Protein AF-A0A3M7P2F8-F1 (afdb_monomer)

pLDDT: mean 75.36, std 22.17, range [33.53, 98.06]

Radius of gyration: 19.8 Å; Cα contacts (8 Å, |Δi|>4): 236; chains: 1; bounding box: 56×33×46 Å

Organism: Brachionus plicatilis (NCBI:txid10195)

Foldseek 3Di:
DVVVVVVVVVDVVDDDDDPPDQDWDQDPPPRWTFGFDFQWQADDPVQLVVVLVVQVVVQDWDDDDQQWDTFDDPSQHTDHIGGAQDKDWDFHDSSHGGFRRVGTKIKHWHQDPVVSGIDIDDIGSPNRNDRPDRDGDTPVPPVPPPD

Mean predicted aligned error: 12.76 Å

InterPro domains:
  IPR001879 GPCR, family 2, extracellular hormone receptor domain [PF02793] (67-129)
  IPR001879 GPCR, family 2, extracellular hormone receptor domain [PS50227] (46-132)
  IPR001879 GPCR, family 2, extracellular hormone receptor domain [SM00008] (65-135)
  IPR036445 GPCR family 2, extracellular hormone receptor domain superfamily [G3DSA:4.10.1240.10] (41-132)
  IPR036445 GPCR family 2, extracellular hormone receptor domain superfamily [SSF111418] (51-135)
  IPR050332 G-protein coupled receptor 2 [PTHR45620] (47-135)

Sequence (147 aa):
MKYELIYFLLLIIFPSNSLNETYHYHSRVDNMTLCIKPHLVKIGPEEQNLLIKNELKKCISTMNDPEKCPIKWDTVMCWPETNVNETVGLPCANYVNKFNKKHKAYIHCRYNSTLNRAEWTKTNYSKCLTYEETDFCNTTTCSLELN

Structure (mmCIF, N/CA/C/O backbone):
data_AF-A0A3M7P2F8-F1
#
_entry.id   AF-A0A3M7P2F8-F1
#
loop_
_atom_site.group_PDB
_atom_site.id
_atom_site.type_symbol
_atom_site.label_atom_id
_atom_site.label_alt_id
_atom_site.label_comp_id
_atom_site.label_asym_id
_atom_site.label_entity_id
_atom_site.label_seq_id
_atom_site.pdbx_PDB_ins_code
_atom_site.Cartn_x
_atom_site.Cartn_y
_atom_site.Cartn_z
_atom_site.occupancy
_atom_site.B_iso_or_equiv
_atom_site.auth_seq_id
_atom_site.auth_comp_id
_atom_site.auth_asym_id
_atom_site.auth_atom_id
_atom_site.pdbx_PDB_model_num
ATOM 1 N N . MET A 1 1 ? 14.081 12.851 9.075 1.00 41.06 1 MET A N 1
ATOM 2 C CA . MET A 1 1 ? 13.655 14.133 8.465 1.00 41.06 1 MET A CA 1
ATOM 3 C C . MET A 1 1 ? 12.639 14.011 7.316 1.00 41.06 1 MET A C 1
ATOM 5 O O . MET A 1 1 ? 12.023 15.016 7.012 1.00 41.06 1 MET A O 1
ATOM 9 N N . LYS A 1 2 ? 12.393 12.840 6.690 1.00 45.50 2 LYS A N 1
ATOM 10 C CA . LYS A 1 2 ? 11.358 12.702 5.630 1.00 45.50 2 LYS A CA 1
ATOM 11 C C . LYS A 1 2 ? 9.939 12.352 6.127 1.00 45.50 2 LYS A C 1
ATOM 13 O O . LYS A 1 2 ? 8.989 12.555 5.385 1.00 45.50 2 LYS A O 1
ATOM 18 N N . TYR A 1 3 ? 9.792 11.864 7.362 1.00 40.31 3 TYR A N 1
ATOM 19 C CA . TYR A 1 3 ? 8.501 11.445 7.939 1.00 40.31 3 TYR A CA 1
ATOM 20 C C . TYR A 1 3 ? 7.626 12.615 8.429 1.00 40.31 3 TYR A C 1
ATOM 22 O O . TYR A 1 3 ? 6.406 12.520 8.382 1.00 40.31 3 TYR A O 1
ATOM 30 N N . GLU A 1 4 ? 8.237 13.743 8.803 1.00 39.28 4 GLU A N 1
ATOM 31 C CA . GLU A 1 4 ? 7.527 14.950 9.266 1.00 39.28 4 GLU A CA 1
ATOM 32 C C . GLU A 1 4 ? 6.662 15.587 8.166 1.00 39.28 4 GLU A C 1
ATOM 34 O O . GLU A 1 4 ? 5.571 16.088 8.421 1.00 39.28 4 GLU A O 1
ATOM 39 N N . LEU A 1 5 ? 7.103 15.518 6.906 1.00 44.50 5 LEU A N 1
ATOM 40 C CA . LEU A 1 5 ? 6.394 16.141 5.783 1.00 44.50 5 LEU A CA 1
ATOM 41 C C . LEU A 1 5 ? 5.073 15.433 5.445 1.00 44.50 5 LEU A C 1
ATOM 43 O O . LEU A 1 5 ? 4.133 16.075 4.983 1.00 44.50 5 LEU A O 1
ATOM 47 N N . ILE A 1 6 ? 4.976 14.125 5.703 1.00 54.25 6 ILE A N 1
ATOM 48 C CA . ILE A 1 6 ? 3.740 13.355 5.497 1.00 54.25 6 ILE A CA 1
ATOM 49 C C . ILE A 1 6 ? 2.713 13.720 6.575 1.00 54.25 6 ILE A C 1
ATOM 51 O O . ILE A 1 6 ? 1.535 13.888 6.269 1.00 54.25 6 ILE A O 1
ATOM 55 N N . TYR A 1 7 ? 3.168 13.912 7.815 1.00 47.22 7 TYR A N 1
ATOM 56 C CA . TYR A 1 7 ? 2.320 14.331 8.930 1.00 47.22 7 TYR A CA 1
ATOM 57 C C . TYR A 1 7 ? 1.710 15.720 8.680 1.00 47.22 7 TYR A C 1
ATOM 59 O O . TYR A 1 7 ? 0.501 15.895 8.809 1.00 47.22 7 TYR A O 1
ATOM 67 N N . PHE A 1 8 ? 2.511 16.678 8.198 1.00 47.59 8 PHE A N 1
ATOM 68 C CA . PHE A 1 8 ? 2.017 18.010 7.834 1.00 47.59 8 PHE A CA 1
ATOM 69 C C . PHE A 1 8 ? 1.031 17.995 6.655 1.00 47.59 8 PHE A C 1
ATOM 71 O O . PHE A 1 8 ? 0.018 18.688 6.707 1.00 47.59 8 PHE A O 1
ATOM 78 N N . LEU A 1 9 ? 1.258 17.174 5.622 1.00 51.62 9 LEU A N 1
ATOM 79 C CA . LEU A 1 9 ? 0.319 17.054 4.495 1.00 51.62 9 LEU A CA 1
ATOM 80 C C . LEU A 1 9 ? -1.030 16.437 4.903 1.00 51.62 9 LEU A C 1
ATOM 82 O O . LEU A 1 9 ? -2.063 16.811 4.351 1.00 51.62 9 LEU A O 1
ATOM 86 N N . LEU A 1 10 ? -1.043 15.535 5.888 1.00 48.88 10 LEU A N 1
ATOM 87 C CA . LEU A 1 10 ? -2.274 14.933 6.414 1.00 48.88 10 LEU A CA 1
ATOM 88 C C . LEU A 1 10 ? -3.044 15.867 7.363 1.00 48.88 10 LEU A C 1
ATOM 90 O O . LEU A 1 10 ? -4.257 15.718 7.497 1.00 48.88 10 LEU A O 1
ATOM 94 N N . LEU A 1 11 ? -2.376 16.845 7.982 1.00 46.06 11 LEU A N 1
ATOM 95 C CA . LEU A 1 11 ? -3.012 17.838 8.857 1.00 46.06 11 LEU A CA 1
ATOM 96 C C . LEU A 1 11 ? -3.641 19.016 8.092 1.00 46.06 11 LEU A C 1
ATOM 98 O O . LEU A 1 11 ? -4.645 19.556 8.546 1.00 46.06 11 LEU A O 1
ATOM 102 N N . ILE A 1 12 ? -3.111 19.395 6.922 1.00 48.69 12 ILE A N 1
ATOM 103 C CA . ILE A 1 12 ? -3.626 20.538 6.134 1.00 48.69 12 ILE A CA 1
ATOM 104 C C . IL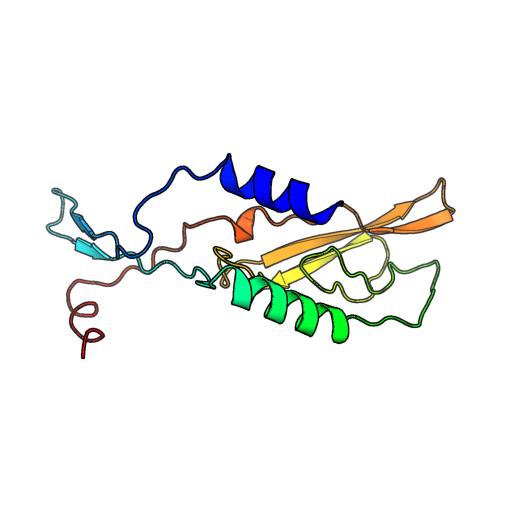E A 1 12 ? -4.962 20.209 5.431 1.00 48.69 12 ILE A C 1
ATOM 106 O O . ILE A 1 12 ? -5.753 21.107 5.157 1.00 48.69 12 ILE A O 1
ATOM 110 N N . ILE A 1 13 ? -5.253 18.929 5.171 1.00 48.91 13 ILE A N 1
ATOM 111 C CA . ILE A 1 13 ? -6.479 18.496 4.469 1.00 48.91 13 ILE A CA 1
ATOM 112 C C . ILE A 1 13 ? -7.673 18.323 5.430 1.00 48.91 13 ILE A C 1
ATOM 114 O O . ILE A 1 13 ? -8.821 18.338 4.993 1.00 48.91 13 ILE A O 1
ATOM 118 N N . PHE A 1 14 ? -7.438 18.195 6.741 1.00 46.53 14 PHE A N 1
ATOM 119 C CA . PHE A 1 14 ? -8.497 17.912 7.714 1.00 46.53 14 PHE A CA 1
ATOM 120 C C . PHE A 1 14 ? -8.458 18.887 8.898 1.00 46.53 14 PHE A C 1
ATOM 122 O O . PHE A 1 14 ? -7.864 18.562 9.930 1.00 46.53 14 PHE A O 1
ATOM 129 N N . PRO A 1 15 ? -9.128 20.051 8.801 1.00 38.03 15 PRO A N 1
ATOM 130 C CA . PRO A 1 15 ? -9.432 20.852 9.974 1.00 38.03 15 PRO A CA 1
ATOM 131 C C . PRO A 1 15 ? -10.319 20.023 10.913 1.00 38.03 15 PRO A C 1
ATOM 133 O O . PRO A 1 15 ? -11.271 19.367 10.494 1.00 38.03 15 PRO A O 1
ATOM 136 N N . SER A 1 16 ? -9.952 20.030 12.186 1.00 50.44 16 SER A N 1
ATOM 137 C CA . SER A 1 16 ? -10.614 19.386 13.319 1.00 50.44 16 SER A CA 1
ATOM 138 C C . SER A 1 16 ? -12.139 19.561 13.353 1.00 50.44 16 SER A C 1
ATOM 140 O O . SER A 1 16 ? -12.612 20.696 13.367 1.00 50.44 16 SER A O 1
ATOM 142 N N . ASN A 1 17 ? -12.890 18.460 13.486 1.00 39.66 17 ASN A N 1
ATOM 143 C CA . ASN A 1 17 ? -13.750 18.142 14.644 1.00 39.66 17 ASN A CA 1
ATOM 144 C C . ASN A 1 17 ? -14.813 17.080 14.293 1.00 39.66 17 ASN A C 1
ATOM 146 O O . ASN A 1 17 ? -15.442 17.143 13.247 1.00 39.66 17 ASN A O 1
ATOM 150 N N . SER A 1 18 ? -15.017 16.140 15.222 1.00 40.91 18 SER A N 1
ATOM 151 C CA . SER A 1 18 ? -16.051 15.089 15.249 1.00 40.91 18 SER A CA 1
ATOM 152 C C . SER A 1 18 ? -15.993 13.991 14.166 1.00 40.91 18 SER A C 1
ATOM 154 O O . SER A 1 18 ? -16.566 14.103 13.090 1.00 40.91 18 SER A O 1
ATOM 156 N N . LEU A 1 19 ? -15.342 12.862 14.478 1.00 44.94 19 LEU A N 1
ATOM 157 C CA . LEU A 1 19 ? -15.415 11.611 13.690 1.00 44.94 19 LEU A CA 1
ATOM 158 C C . LEU A 1 19 ? -16.011 10.445 14.506 1.00 44.94 19 LEU A C 1
ATOM 160 O O . LEU A 1 19 ? -15.740 9.268 14.245 1.00 44.94 19 LEU A O 1
ATOM 164 N N . ASN A 1 20 ? -16.821 10.773 15.517 1.00 42.28 20 ASN A N 1
ATOM 165 C CA . ASN A 1 20 ? -17.569 9.800 16.319 1.00 42.28 20 ASN A CA 1
ATOM 166 C C . ASN A 1 20 ? -19.067 9.770 16.012 1.00 42.28 20 ASN A C 1
ATOM 168 O O . ASN A 1 20 ? -19.823 9.134 16.739 1.00 42.28 20 ASN A O 1
ATOM 172 N N . GLU A 1 21 ? -19.505 10.399 14.932 1.00 44.84 21 GLU A N 1
ATOM 173 C CA . GLU A 1 21 ? -20.923 10.461 14.618 1.00 44.84 21 GLU A CA 1
ATOM 174 C C . GLU A 1 21 ? -21.282 9.359 13.619 1.00 44.84 21 GLU A C 1
ATOM 176 O O . GLU A 1 21 ? -20.859 9.363 12.464 1.00 44.84 21 GLU A O 1
ATOM 181 N N . THR A 1 22 ? -22.081 8.390 14.071 1.00 49.19 22 THR A N 1
ATOM 182 C CA . THR A 1 22 ? -23.052 7.756 13.177 1.00 49.19 22 THR A CA 1
ATOM 183 C C . THR A 1 22 ? -23.883 8.900 12.613 1.00 49.19 22 THR A C 1
ATOM 185 O O . THR A 1 22 ? -24.627 9.548 13.348 1.00 49.19 22 THR A O 1
ATOM 188 N N . TYR A 1 23 ? -23.712 9.213 11.333 1.00 46.12 23 TYR A N 1
ATOM 189 C CA . TYR A 1 23 ? -24.489 10.280 10.724 1.00 46.12 23 TYR A CA 1
ATOM 190 C C . TYR A 1 23 ? -25.894 9.748 10.458 1.00 46.12 23 TYR A C 1
ATOM 192 O O . TYR A 1 23 ? -26.078 8.769 9.729 1.00 46.12 23 TYR A O 1
ATOM 200 N N . HIS A 1 24 ? -26.876 10.387 11.086 1.00 46.22 24 HIS A N 1
ATOM 201 C CA . HIS A 1 24 ? -28.286 10.133 10.844 1.00 46.22 24 HIS A CA 1
ATOM 202 C C . HIS A 1 24 ? -28.783 11.136 9.810 1.00 46.22 24 HIS A C 1
ATOM 204 O O . HIS A 1 24 ? -28.930 12.322 10.108 1.00 46.22 24 HIS A O 1
ATOM 210 N N . TYR A 1 25 ? -29.055 10.671 8.594 1.00 43.59 25 TYR A N 1
ATOM 211 C CA . TYR A 1 25 ? -29.722 11.494 7.591 1.00 43.59 25 TYR A CA 1
ATOM 212 C C . TYR A 1 25 ? -31.221 11.190 7.615 1.00 43.59 25 TYR A C 1
ATOM 214 O O . TYR A 1 25 ? -31.636 10.061 7.356 1.00 43.59 25 TYR A O 1
ATOM 222 N N . HIS A 1 26 ? -32.037 12.191 7.949 1.00 45.44 26 HIS A N 1
ATOM 223 C CA . HIS A 1 26 ? -33.493 12.107 7.837 1.00 45.44 26 HIS A CA 1
ATOM 224 C C . HIS A 1 26 ? -33.933 12.676 6.487 1.00 45.44 26 HIS A C 1
ATOM 226 O O . HIS A 1 26 ? -33.854 13.887 6.264 1.00 45.44 26 HIS A O 1
ATOM 232 N N . SER A 1 27 ? -34.446 11.819 5.603 1.00 43.34 27 SER A N 1
ATOM 233 C CA . SER A 1 27 ? -35.191 12.281 4.429 1.00 43.34 27 SER A CA 1
ATOM 234 C C . SER A 1 27 ? -36.618 12.648 4.843 1.00 43.34 27 SER A C 1
ATOM 236 O O . SER A 1 27 ? -37.322 11.834 5.440 1.00 43.34 27 SER A O 1
ATOM 238 N N . ARG A 1 28 ? -37.077 13.859 4.490 1.00 48.06 28 ARG A N 1
ATOM 239 C CA . ARG A 1 28 ? -38.481 14.279 4.681 1.00 48.06 28 ARG A CA 1
ATOM 240 C C . ARG A 1 28 ? -39.467 13.527 3.776 1.00 48.06 28 ARG A C 1
ATOM 242 O O . ARG A 1 28 ? -40.665 13.662 3.987 1.00 48.06 28 ARG A O 1
ATOM 249 N N . VAL A 1 29 ? -38.980 12.789 2.775 1.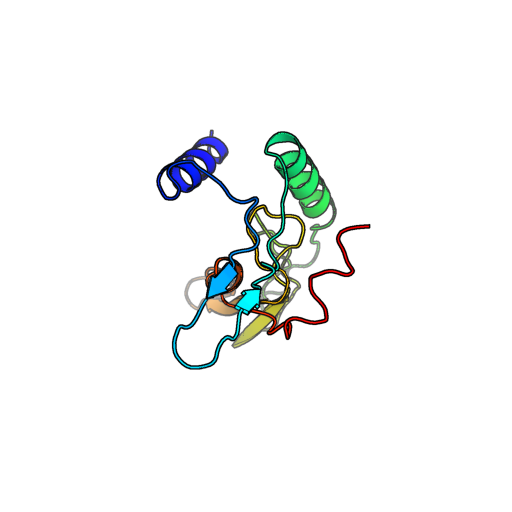00 49.31 29 VAL A N 1
ATOM 250 C CA . V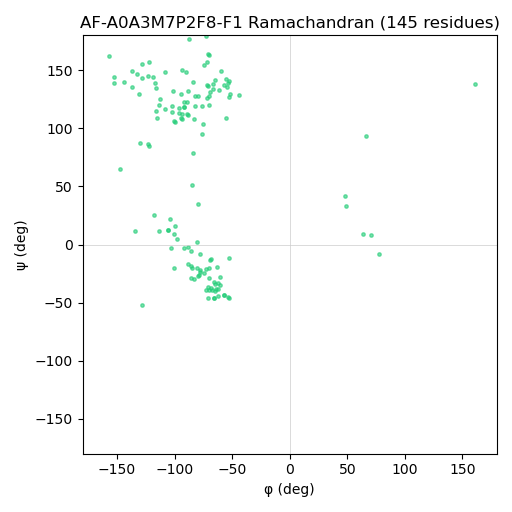AL A 1 29 ? -39.817 12.209 1.712 1.00 49.31 29 VAL A CA 1
ATOM 251 C C . VAL A 1 29 ? -40.409 10.849 2.109 1.00 49.31 29 VAL A C 1
ATOM 253 O O . VAL A 1 29 ? -41.534 10.576 1.718 1.00 49.31 29 VAL A O 1
ATOM 256 N N . ASP A 1 30 ? -39.743 10.066 2.972 1.00 45.44 30 ASP A N 1
ATOM 257 C CA . ASP A 1 30 ? -40.161 8.678 3.272 1.00 45.44 30 ASP A CA 1
ATOM 258 C C . ASP A 1 30 ? -40.159 8.299 4.769 1.00 45.44 30 ASP A C 1
ATOM 260 O O . ASP A 1 30 ? -40.249 7.122 5.109 1.00 45.44 30 ASP A O 1
ATOM 264 N N . ASN A 1 31 ? -40.024 9.267 5.690 1.00 53.00 31 ASN A N 1
ATOM 265 C CA . ASN A 1 31 ? -39.862 9.009 7.137 1.00 53.00 31 ASN A CA 1
ATOM 266 C C . ASN A 1 31 ? -38.769 7.955 7.441 1.00 53.00 31 ASN A C 1
ATOM 268 O O . ASN A 1 31 ? -38.879 7.151 8.368 1.00 53.00 31 ASN A O 1
ATOM 272 N N . MET A 1 32 ? -37.729 7.930 6.602 1.00 49.72 32 MET A N 1
ATOM 273 C CA . MET A 1 32 ? -36.683 6.918 6.606 1.00 49.72 32 MET A CA 1
ATOM 274 C C . MET A 1 32 ? -35.392 7.538 7.134 1.00 49.72 32 MET A C 1
ATOM 276 O O . MET A 1 32 ? -34.844 8.476 6.545 1.00 49.72 32 MET A O 1
ATOM 280 N N . THR A 1 33 ? -34.926 7.021 8.268 1.00 54.25 33 THR A N 1
ATOM 281 C CA . THR A 1 33 ? -33.654 7.410 8.878 1.00 54.25 33 THR A CA 1
ATOM 282 C C . THR A 1 33 ? -32.555 6.536 8.309 1.00 54.25 33 THR A C 1
ATOM 284 O O . THR A 1 33 ? -32.502 5.340 8.587 1.00 54.25 33 THR A O 1
ATOM 287 N N . LEU A 1 34 ? -31.668 7.139 7.525 1.00 54.53 34 LEU A N 1
ATOM 288 C CA . LEU A 1 34 ? -30.467 6.481 7.036 1.00 54.53 34 LEU A CA 1
ATOM 289 C C . LEU A 1 34 ? -29.392 6.543 8.126 1.00 54.53 34 LEU A C 1
ATOM 291 O O . LEU 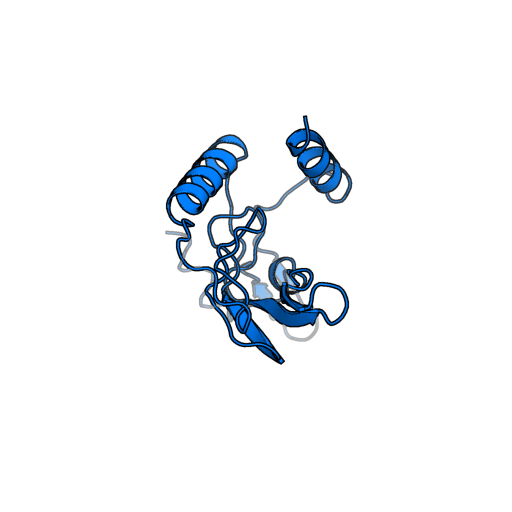A 1 34 ? -28.978 7.634 8.527 1.00 54.53 34 LEU A O 1
ATOM 295 N N . CYS A 1 35 ? -28.935 5.381 8.588 1.00 53.44 35 CYS A N 1
ATOM 296 C CA . CYS A 1 35 ? -27.792 5.264 9.490 1.00 53.44 35 CYS A CA 1
ATOM 297 C C . CYS A 1 35 ? -26.562 4.824 8.700 1.00 53.44 35 CYS A C 1
ATOM 299 O O . CYS A 1 35 ? -26.553 3.734 8.136 1.00 53.44 35 CYS A O 1
ATOM 301 N N . ILE A 1 36 ? -25.517 5.649 8.683 1.00 57.72 36 ILE A N 1
ATOM 302 C CA . ILE A 1 36 ? -24.269 5.343 7.976 1.00 57.72 36 ILE A CA 1
ATOM 303 C C . ILE A 1 36 ? -23.227 4.895 8.999 1.00 57.72 36 ILE A C 1
ATOM 305 O O . ILE A 1 36 ? -22.792 5.695 9.829 1.00 57.72 36 ILE A O 1
ATOM 309 N N . LYS A 1 37 ? -22.804 3.626 8.933 1.00 61.84 37 LYS A N 1
ATOM 310 C CA . LYS A 1 37 ? -21.634 3.133 9.675 1.00 61.84 37 LYS A CA 1
ATOM 311 C C . LYS A 1 37 ? -20.390 3.212 8.783 1.00 61.84 37 LYS A C 1
ATOM 313 O O . LYS A 1 37 ? -20.266 2.411 7.858 1.00 61.84 37 LYS A O 1
ATOM 318 N N . PRO A 1 38 ? -19.459 4.146 9.034 1.00 65.62 38 PRO A N 1
ATOM 319 C CA . PRO A 1 38 ? -18.248 4.247 8.234 1.00 65.62 38 PRO A CA 1
ATOM 320 C C . PRO A 1 38 ? -17.315 3.056 8.505 1.00 65.62 38 PRO A C 1
ATOM 322 O O . PRO A 1 38 ? -16.937 2.800 9.648 1.00 65.62 38 PRO A O 1
ATOM 325 N N . HIS A 1 39 ? -16.869 2.364 7.451 1.00 77.31 39 HIS A N 1
ATOM 326 C CA . HIS A 1 39 ? -15.899 1.249 7.526 1.00 77.31 39 HIS A CA 1
ATOM 327 C C . HIS A 1 39 ? -14.447 1.721 7.651 1.00 77.31 39 HIS A C 1
ATOM 329 O O . HIS A 1 39 ? -13.513 1.112 7.123 1.00 77.31 39 HIS A O 1
ATOM 335 N N . LEU A 1 40 ? -14.264 2.830 8.358 1.00 84.62 40 LEU A N 1
ATOM 336 C CA . LEU A 1 40 ? -12.974 3.458 8.553 1.00 84.62 40 LEU A CA 1
ATOM 337 C C . LEU A 1 40 ? -12.229 2.809 9.706 1.00 84.62 40 LEU A C 1
ATOM 339 O O . LEU A 1 40 ? -12.777 2.543 10.777 1.00 84.62 40 LEU A O 1
ATOM 343 N N . VAL A 1 41 ? -10.937 2.645 9.503 1.00 87.00 41 VAL A N 1
ATOM 344 C CA . VAL A 1 41 ? -9.992 2.329 10.562 1.00 8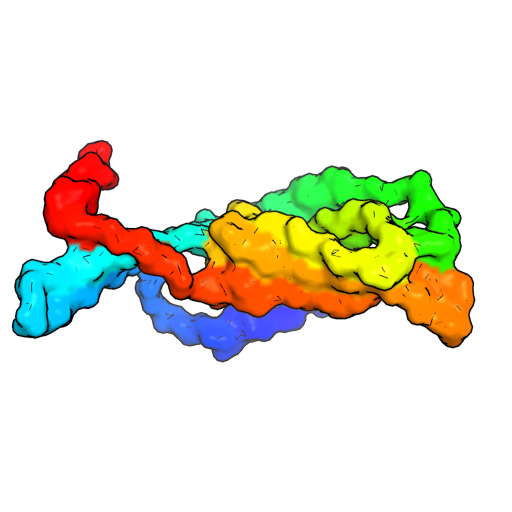7.00 41 VAL A CA 1
ATOM 345 C C . VAL A 1 41 ? -9.849 3.539 11.493 1.00 87.00 41 VAL A C 1
ATOM 347 O O . VAL A 1 41 ? -9.622 4.657 11.027 1.00 87.00 41 VAL A O 1
ATOM 350 N N . LYS A 1 42 ? -9.950 3.317 12.807 1.00 88.88 42 LYS A N 1
ATOM 351 C CA . LYS A 1 42 ? -9.726 4.331 13.847 1.00 88.88 42 LYS A CA 1
ATOM 352 C C . LYS A 1 42 ? -8.505 3.935 14.667 1.00 88.88 42 LYS A C 1
ATOM 354 O O . LYS A 1 42 ? -8.573 2.960 15.405 1.00 88.88 42 LYS A O 1
ATOM 359 N N . ILE A 1 43 ? -7.404 4.667 14.515 1.00 90.75 43 ILE A N 1
ATOM 360 C CA . ILE A 1 43 ? -6.133 4.384 15.197 1.00 90.75 43 ILE A CA 1
ATOM 361 C C . ILE A 1 43 ? -5.539 5.699 15.706 1.00 90.75 43 ILE A C 1
ATOM 363 O O . ILE A 1 43 ? -5.530 6.704 14.988 1.00 90.75 43 ILE A O 1
ATOM 367 N N . GLY A 1 44 ? -5.045 5.698 16.945 1.00 88.94 44 GLY A N 1
ATOM 368 C CA . GLY A 1 44 ? -4.354 6.849 17.531 1.00 88.94 44 GLY A CA 1
ATOM 369 C C . GLY A 1 44 ? -2.959 7.076 16.921 1.00 88.94 44 GLY A C 1
ATOM 370 O O . GLY A 1 44 ? -2.351 6.144 16.399 1.00 88.94 44 GLY A O 1
ATOM 371 N N . PRO A 1 45 ? -2.394 8.293 16.993 1.00 88.12 45 PRO A N 1
ATOM 372 C CA . PRO A 1 45 ? -1.116 8.615 16.346 1.00 88.12 45 PRO A CA 1
ATOM 373 C C . PRO A 1 45 ? 0.073 7.775 16.852 1.00 88.12 45 PRO A C 1
ATOM 375 O O . PRO A 1 45 ? 0.958 7.423 16.071 1.00 88.12 45 PRO A O 1
ATOM 378 N N . GLU A 1 46 ? 0.100 7.417 18.137 1.00 89.81 46 GLU A N 1
ATOM 379 C CA . GLU A 1 46 ? 1.157 6.566 18.702 1.00 89.81 46 GLU A CA 1
ATOM 380 C C . GLU A 1 46 ? 1.045 5.116 18.212 1.00 89.81 46 GLU A C 1
ATOM 382 O O . GLU A 1 46 ? 2.023 4.527 17.744 1.00 89.81 46 GLU A O 1
ATOM 387 N N . GLU A 1 47 ? -0.171 4.567 18.240 1.00 94.00 47 GLU A N 1
ATOM 388 C CA . GLU A 1 47 ? -0.483 3.214 17.778 1.00 94.00 47 GLU A CA 1
ATOM 389 C C . GLU A 1 47 ? -0.241 3.056 16.266 1.00 94.00 47 GLU A C 1
ATOM 391 O O . GLU A 1 47 ? 0.337 2.059 15.828 1.00 94.00 47 GLU A O 1
ATOM 396 N N . GLN A 1 48 ? -0.570 4.079 15.471 1.00 94.25 48 GLN A N 1
ATOM 397 C CA . GLN A 1 48 ? -0.348 4.120 14.021 1.00 94.25 48 GLN A CA 1
ATOM 398 C C . GLN A 1 48 ? 1.108 3.814 13.657 1.00 94.25 48 GLN A C 1
ATOM 400 O O . GLN A 1 48 ? 1.390 3.020 12.754 1.00 94.25 48 GLN A O 1
ATOM 405 N N . ASN A 1 49 ? 2.043 4.442 14.372 1.00 92.19 49 ASN A N 1
ATOM 406 C CA . ASN A 1 49 ? 3.471 4.272 14.133 1.00 92.19 49 ASN A CA 1
ATOM 407 C C . ASN A 1 49 ? 3.951 2.867 14.507 1.00 92.19 49 ASN A C 1
ATOM 409 O O . ASN A 1 49 ? 4.816 2.313 13.825 1.00 92.19 49 ASN A O 1
ATOM 413 N N . LEU A 1 50 ? 3.412 2.288 15.581 1.00 94.81 50 LEU A N 1
ATOM 414 C CA . LEU A 1 50 ? 3.739 0.925 15.993 1.00 94.81 50 LEU A CA 1
ATOM 415 C C . LEU A 1 50 ? 3.261 -0.096 14.953 1.00 94.81 50 LEU A C 1
ATOM 417 O O . LEU A 1 50 ? 4.029 -0.973 14.556 1.00 94.81 50 LEU A O 1
ATOM 421 N N . LEU A 1 51 ? 2.027 0.050 14.472 1.00 95.44 51 LEU A N 1
ATOM 422 C CA . LEU A 1 51 ? 1.440 -0.874 13.505 1.00 95.44 51 LEU A CA 1
ATOM 423 C C . LEU A 1 51 ? 2.170 -0.837 12.157 1.00 95.44 51 LEU A C 1
ATOM 425 O O . LEU A 1 51 ? 2.569 -1.887 11.660 1.00 95.44 51 LEU A O 1
ATOM 429 N N . ILE A 1 52 ? 2.457 0.354 11.618 1.00 93.88 52 ILE A N 1
ATOM 430 C CA . ILE A 1 52 ? 3.242 0.495 10.376 1.00 93.88 52 ILE A CA 1
ATOM 431 C C . ILE A 1 52 ? 4.611 -0.182 10.512 1.00 93.88 52 ILE A C 1
ATOM 433 O O . ILE A 1 52 ? 5.052 -0.885 9.603 1.00 93.88 52 ILE A O 1
ATOM 437 N N . LYS A 1 53 ? 5.293 -0.002 11.652 1.00 92.75 53 LYS A N 1
ATOM 438 C CA . LYS A 1 53 ? 6.589 -0.652 11.905 1.00 92.75 53 LYS A CA 1
ATOM 439 C C . LYS A 1 53 ? 6.471 -2.175 11.932 1.00 92.75 53 LYS A C 1
ATOM 441 O O . LYS A 1 53 ? 7.375 -2.853 11.445 1.00 92.75 53 LYS A O 1
ATOM 446 N N . ASN A 1 54 ? 5.395 -2.712 12.500 1.00 94.06 54 ASN A N 1
ATOM 447 C CA . ASN A 1 54 ? 5.164 -4.154 12.544 1.00 94.06 54 ASN A CA 1
ATOM 448 C C . ASN A 1 54 ? 4.913 -4.729 11.147 1.00 94.06 54 ASN A C 1
ATOM 450 O O . ASN A 1 54 ? 5.450 -5.789 10.834 1.00 94.06 54 ASN A O 1
ATOM 454 N N . GLU A 1 55 ? 4.173 -4.021 10.297 1.00 94.06 55 GLU A N 1
ATOM 455 C CA . GLU A 1 55 ? 3.936 -4.438 8.909 1.00 94.06 55 GLU A CA 1
ATOM 456 C C . GLU A 1 55 ? 5.196 -4.327 8.046 1.00 94.06 55 GLU A C 1
ATOM 458 O O . GLU A 1 55 ? 5.517 -5.250 7.297 1.00 94.06 55 GLU A O 1
ATOM 463 N N . LEU A 1 56 ? 5.993 -3.271 8.230 1.00 91.88 56 LEU A N 1
ATOM 464 C CA . LEU A 1 56 ? 7.294 -3.143 7.573 1.00 91.88 56 LEU A CA 1
ATOM 465 C C . LEU A 1 56 ? 8.210 -4.335 7.887 1.00 91.88 56 LEU A C 1
ATOM 467 O O . LEU A 1 56 ? 8.842 -4.869 6.984 1.00 91.88 56 LEU A O 1
ATOM 471 N N . LYS A 1 57 ? 8.267 -4.788 9.147 1.00 92.38 57 LYS A N 1
ATOM 472 C CA . LYS A 1 57 ? 9.091 -5.950 9.534 1.00 92.38 57 LYS A CA 1
ATOM 473 C C . LYS A 1 57 ? 8.692 -7.238 8.812 1.00 92.38 57 LYS A C 1
ATOM 475 O O . LYS A 1 57 ? 9.538 -8.107 8.636 1.00 92.38 57 LYS A O 1
ATOM 480 N N . LYS A 1 58 ? 7.422 -7.370 8.421 1.00 90.75 58 LYS A N 1
ATOM 481 C CA . LYS A 1 58 ? 6.922 -8.516 7.648 1.00 90.75 58 LYS A CA 1
ATOM 482 C C . LYS A 1 58 ? 7.266 -8.389 6.163 1.00 90.75 58 LYS A C 1
ATOM 484 O O . LYS A 1 58 ? 7.400 -9.399 5.482 1.00 90.75 58 LYS A O 1
ATOM 489 N N . CYS A 1 59 ? 7.415 -7.162 5.667 1.00 90.12 59 CYS A N 1
ATOM 490 C CA . CYS A 1 59 ? 7.734 -6.877 4.275 1.00 90.12 59 CYS A CA 1
ATOM 491 C C . CYS A 1 59 ? 9.247 -6.955 4.026 1.00 90.12 59 CYS A C 1
ATOM 493 O O . CYS A 1 59 ? 9.940 -5.939 3.969 1.00 90.12 59 CYS A O 1
ATOM 495 N N . ILE A 1 60 ? 9.770 -8.174 3.894 1.00 77.00 60 ILE A N 1
ATOM 496 C CA . ILE A 1 60 ? 11.169 -8.424 3.527 1.00 77.00 60 ILE A CA 1
ATOM 497 C C . ILE A 1 60 ? 11.203 -9.166 2.188 1.00 77.00 60 ILE A C 1
ATOM 499 O O . ILE A 1 60 ? 10.405 -10.069 1.951 1.00 77.00 60 ILE A O 1
ATOM 503 N N . SER A 1 61 ? 12.133 -8.785 1.310 1.00 68.31 61 SER A N 1
ATOM 504 C CA . SER A 1 61 ? 12.321 -9.380 -0.017 1.00 68.31 61 SER A CA 1
ATOM 505 C C . SER A 1 61 ? 13.703 -10.014 -0.164 1.00 68.31 61 SER A C 1
ATOM 507 O O . SER A 1 61 ? 14.696 -9.431 0.279 1.00 68.31 61 SER A O 1
ATOM 509 N N . THR A 1 62 ? 13.806 -11.136 -0.878 1.00 65.75 62 THR A N 1
ATOM 510 C CA . THR A 1 62 ? 15.092 -11.621 -1.412 1.00 65.75 62 THR A CA 1
ATOM 511 C C . THR A 1 62 ? 14.904 -12.351 -2.741 1.00 65.75 62 THR A C 1
ATOM 513 O O . THR A 1 62 ? 15.159 -13.540 -2.813 1.00 65.75 62 THR A O 1
ATOM 516 N N . MET A 1 63 ? 14.466 -11.658 -3.798 1.00 64.56 63 MET A N 1
ATOM 517 C CA . MET A 1 63 ? 14.634 -12.101 -5.194 1.00 64.56 63 MET A CA 1
ATOM 518 C C . MET A 1 63 ? 14.666 -10.881 -6.126 1.00 64.56 63 MET A C 1
ATOM 520 O O . MET A 1 63 ? 13.913 -9.930 -5.932 1.00 64.56 63 MET A O 1
ATOM 524 N N . ASN A 1 64 ? 15.566 -10.915 -7.111 1.00 67.31 64 ASN A N 1
ATOM 525 C CA . ASN A 1 64 ? 15.706 -9.919 -8.174 1.00 67.31 64 ASN A CA 1
ATOM 526 C C . ASN A 1 64 ? 15.558 -10.642 -9.518 1.00 67.31 64 ASN A C 1
ATOM 528 O O . ASN A 1 64 ? 16.555 -11.052 -10.108 1.00 67.31 64 ASN A O 1
ATOM 532 N N . ASP A 1 65 ? 14.321 -10.830 -9.967 1.00 81.94 65 ASP A N 1
ATOM 533 C CA . ASP A 1 65 ? 14.021 -11.270 -11.329 1.00 81.94 65 ASP A CA 1
ATOM 534 C C . ASP A 1 65 ? 13.812 -10.019 -12.208 1.00 81.94 65 ASP A C 1
ATOM 536 O O . ASP A 1 65 ? 12.927 -9.216 -11.905 1.00 81.94 65 ASP A O 1
ATOM 540 N N . PRO A 1 66 ? 14.622 -9.785 -13.258 1.00 80.62 66 PRO A N 1
ATOM 541 C CA . PRO A 1 66 ? 14.473 -8.611 -14.122 1.00 80.62 66 PRO A CA 1
ATOM 542 C C . PRO A 1 66 ? 13.136 -8.565 -14.883 1.00 80.62 66 PRO A C 1
ATOM 544 O O . PRO A 1 66 ? 12.732 -7.478 -15.316 1.00 80.62 66 PRO A O 1
ATOM 547 N N . GLU A 1 67 ? 12.442 -9.700 -15.017 1.00 87.62 67 GLU A N 1
ATOM 548 C CA . GLU A 1 67 ? 11.147 -9.823 -15.697 1.00 87.62 67 GLU A CA 1
ATOM 549 C C . GLU A 1 67 ? 9.946 -9.581 -14.768 1.00 87.62 67 GLU A C 1
ATOM 551 O O . GLU A 1 67 ? 8.797 -9.555 -15.221 1.00 87.62 67 GLU A O 1
ATOM 556 N N . LYS A 1 68 ? 10.190 -9.344 -13.472 1.00 93.81 68 LYS A N 1
ATOM 557 C CA . LYS A 1 68 ? 9.140 -9.130 -12.473 1.00 93.81 68 LYS A CA 1
ATOM 558 C C . LYS A 1 68 ? 9.408 -7.920 -11.601 1.00 93.81 68 LYS A C 1
ATOM 560 O O . LYS A 1 68 ? 10.541 -7.595 -11.251 1.00 93.81 68 LYS A O 1
ATOM 565 N N . CYS A 1 69 ? 8.339 -7.252 -11.193 1.00 94.19 69 CYS A N 1
ATOM 566 C CA . CYS A 1 69 ? 8.462 -6.255 -10.150 1.00 94.19 69 CYS A CA 1
ATOM 567 C C . CYS A 1 69 ? 8.714 -6.962 -8.809 1.00 94.19 69 CYS A C 1
AT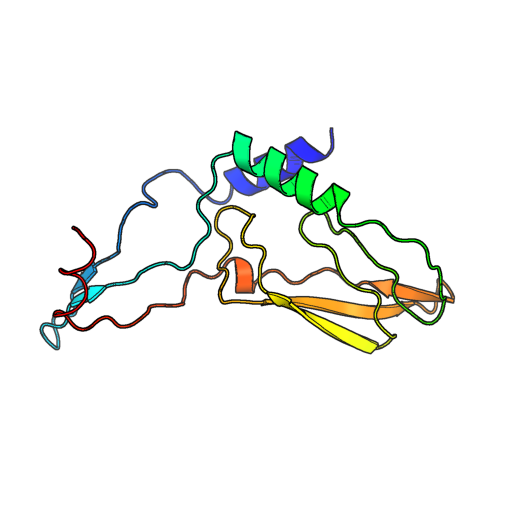OM 569 O O . CYS A 1 69 ? 7.917 -7.824 -8.431 1.00 94.19 69 CYS A O 1
ATOM 571 N N . PRO A 1 70 ? 9.786 -6.608 -8.077 1.00 92.75 70 PRO A N 1
ATOM 572 C CA . PRO A 1 70 ? 10.126 -7.268 -6.821 1.00 92.75 70 PRO A CA 1
ATOM 573 C C . PRO A 1 70 ? 9.125 -6.899 -5.726 1.00 92.75 70 PRO A C 1
ATOM 575 O O . PRO A 1 70 ? 8.436 -5.880 -5.824 1.00 92.75 70 PRO A O 1
ATOM 578 N N . ILE A 1 71 ? 9.102 -7.668 -4.636 1.00 93.06 71 ILE A N 1
ATOM 579 C CA . ILE A 1 71 ? 8.352 -7.290 -3.431 1.00 93.06 71 ILE A CA 1
ATOM 580 C C . ILE A 1 71 ? 8.741 -5.861 -3.016 1.00 93.06 71 ILE A C 1
ATOM 582 O O . ILE A 1 71 ? 9.925 -5.531 -2.917 1.00 93.06 71 ILE A O 1
ATOM 586 N N . LYS A 1 72 ? 7.745 -5.000 -2.782 1.00 92.44 72 LYS A N 1
ATOM 587 C CA . LYS A 1 72 ? 7.960 -3.573 -2.496 1.00 92.44 72 LYS A CA 1
ATOM 588 C C . LYS A 1 72 ? 7.191 -3.130 -1.267 1.00 92.44 72 LYS A C 1
ATOM 590 O O . LYS A 1 72 ? 5.976 -3.262 -1.202 1.00 92.44 72 LYS A O 1
ATOM 595 N N . TRP A 1 73 ? 7.896 -2.464 -0.361 1.00 94.19 73 TRP A N 1
ATOM 596 C CA . TRP A 1 73 ? 7.284 -1.613 0.649 1.00 94.19 73 TRP A CA 1
ATOM 597 C C . TRP A 1 73 ? 7.141 -0.187 0.110 1.00 94.19 73 TRP A C 1
ATOM 599 O O . TRP A 1 73 ? 8.134 0.435 -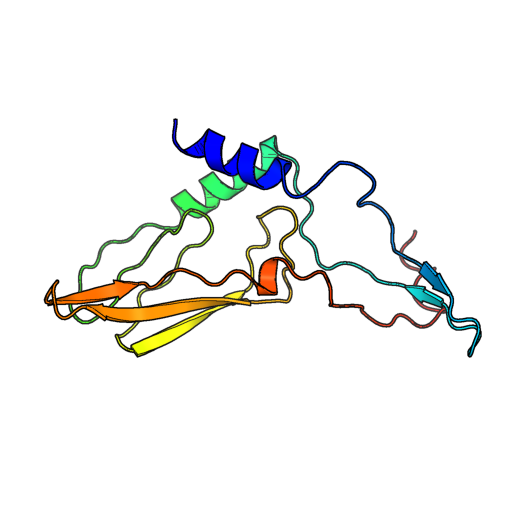0.273 1.00 94.19 73 TRP A O 1
ATOM 609 N N . ASP A 1 74 ? 5.923 0.353 0.078 1.00 93.88 74 ASP A N 1
ATOM 610 C CA . ASP A 1 74 ? 5.654 1.708 -0.431 1.00 93.88 74 ASP A CA 1
ATOM 611 C C . ASP A 1 74 ? 5.392 2.748 0.668 1.00 93.88 74 ASP A C 1
ATOM 613 O O . ASP A 1 74 ? 4.811 3.794 0.390 1.00 93.88 74 ASP A O 1
ATOM 617 N N . THR A 1 75 ? 5.851 2.479 1.896 1.00 92.25 75 THR A N 1
ATOM 618 C CA . THR A 1 75 ? 5.565 3.230 3.140 1.00 92.25 75 THR A CA 1
ATOM 619 C C . THR A 1 75 ? 4.200 2.975 3.771 1.00 92.25 75 THR A C 1
ATOM 621 O O . THR A 1 75 ? 3.992 3.395 4.909 1.00 92.25 75 THR A O 1
ATOM 624 N N . VAL A 1 76 ? 3.314 2.242 3.092 1.00 94.12 76 VAL A N 1
ATOM 625 C CA . VAL A 1 76 ? 1.970 1.929 3.593 1.00 94.12 76 VAL A CA 1
ATOM 626 C C . VAL A 1 76 ? 1.697 0.430 3.530 1.00 94.12 76 VAL A C 1
ATOM 628 O O . VAL A 1 76 ? 1.300 -0.156 4.536 1.00 94.12 76 VAL A O 1
ATOM 631 N N . MET A 1 77 ? 1.909 -0.202 2.376 1.00 95.06 77 MET A N 1
ATOM 632 C CA . MET A 1 77 ? 1.607 -1.611 2.131 1.00 95.06 77 MET A CA 1
ATOM 633 C C . MET A 1 77 ? 2.800 -2.362 1.542 1.00 95.06 77 MET A C 1
ATOM 635 O O . MET A 1 77 ? 3.685 -1.788 0.900 1.00 95.06 77 MET A O 1
ATOM 639 N N . CYS A 1 78 ? 2.797 -3.677 1.765 1.00 95.25 78 CYS A N 1
ATOM 640 C CA . CYS A 1 78 ? 3.702 -4.606 1.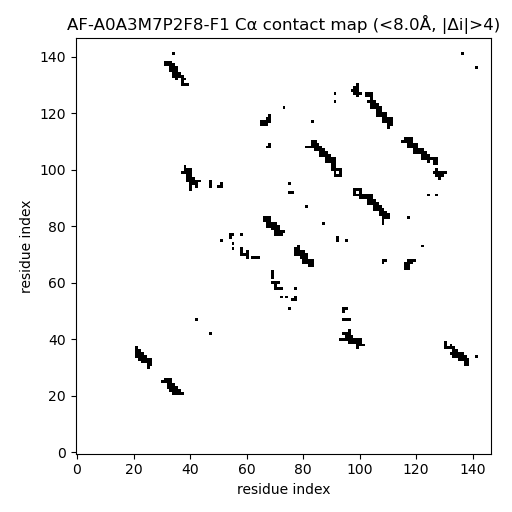107 1.00 95.25 78 CYS A CA 1
ATOM 641 C C . CYS A 1 78 ? 3.048 -5.141 -0.169 1.00 95.25 78 CYS A C 1
ATOM 643 O O . CYS A 1 78 ? 2.003 -5.789 -0.110 1.00 95.25 78 CYS A O 1
ATOM 645 N N . TRP A 1 79 ? 3.665 -4.870 -1.313 1.00 95.06 79 TRP A N 1
ATOM 646 C CA . TRP A 1 79 ? 3.228 -5.352 -2.618 1.00 95.06 79 TRP A CA 1
ATOM 647 C C . TRP A 1 79 ? 3.973 -6.643 -2.966 1.00 95.06 79 TRP A C 1
ATOM 649 O O . TRP A 1 79 ? 5.200 -6.663 -2.833 1.00 95.06 79 TRP A O 1
ATOM 659 N N . PRO A 1 80 ? 3.266 -7.714 -3.375 1.00 94.38 80 PRO A N 1
ATOM 660 C CA . PRO A 1 80 ? 3.886 -8.990 -3.720 1.00 94.38 80 PRO A CA 1
ATOM 661 C C . PRO A 1 80 ? 4.685 -8.880 -5.019 1.00 94.38 80 PRO A C 1
ATOM 663 O O . PRO A 1 80 ? 4.472 -7.959 -5.800 1.00 94.38 80 PRO A O 1
ATOM 666 N N . GLU A 1 81 ? 5.570 -9.843 -5.277 1.00 94.00 81 GLU A N 1
ATOM 667 C CA . GLU A 1 81 ? 6.184 -9.990 -6.602 1.00 94.00 81 GLU A CA 1
ATOM 668 C C . GLU A 1 81 ? 5.099 -10.131 -7.684 1.00 94.00 81 GLU A C 1
ATOM 670 O O . GLU A 1 81 ? 4.045 -10.723 -7.444 1.00 94.00 81 GLU A O 1
ATOM 675 N N . THR A 1 82 ? 5.306 -9.538 -8.860 1.00 94.75 82 THR A N 1
ATOM 676 C CA . THR A 1 82 ? 4.271 -9.444 -9.906 1.00 94.75 82 THR A CA 1
ATOM 677 C C . THR A 1 82 ? 4.894 -9.360 -11.290 1.00 94.75 82 THR A C 1
ATOM 679 O O . THR A 1 82 ? 5.938 -8.722 -11.454 1.00 94.75 82 THR A O 1
ATOM 682 N N . ASN A 1 83 ? 4.256 -9.971 -12.291 1.00 95.69 83 ASN A N 1
ATOM 683 C CA . ASN A 1 83 ? 4.779 -9.958 -13.652 1.00 95.69 83 ASN A CA 1
ATOM 684 C C . ASN A 1 83 ? 4.577 -8.590 -14.310 1.00 95.69 83 ASN A C 1
ATOM 686 O O . ASN A 1 83 ? 3.661 -7.827 -13.994 1.00 95.69 83 ASN A O 1
ATOM 690 N N . VAL A 1 84 ? 5.436 -8.282 -15.276 1.00 96.00 84 VAL A N 1
ATOM 691 C CA . VAL A 1 84 ? 5.272 -7.102 -16.127 1.00 96.00 84 VAL A CA 1
ATOM 692 C C . VAL A 1 84 ? 3.884 -7.087 -16.784 1.00 96.00 84 VAL A C 1
ATOM 694 O O . VAL A 1 84 ? 3.400 -8.100 -17.280 1.00 96.00 84 VAL A O 1
ATOM 697 N N . ASN A 1 85 ? 3.281 -5.899 -16.835 1.00 95.75 85 ASN A N 1
ATOM 698 C CA . ASN A 1 85 ? 1.945 -5.598 -17.355 1.00 95.75 85 ASN A CA 1
ATOM 699 C C . ASN A 1 85 ? 0.774 -6.112 -16.501 1.00 95.75 85 ASN A C 1
ATOM 701 O O . ASN A 1 85 ? -0.382 -5.965 -16.905 1.00 95.75 85 ASN A O 1
ATOM 705 N N . GLU A 1 86 ? 1.025 -6.633 -15.300 1.00 97.56 86 GLU A N 1
ATOM 706 C CA . GLU A 1 86 ? -0.034 -6.985 -14.353 1.00 97.56 86 GLU A CA 1
ATOM 707 C C . GLU A 1 86 ? -0.386 -5.822 -13.413 1.00 97.56 86 GLU A C 1
ATOM 709 O O . GLU A 1 86 ? 0.448 -4.996 -13.027 1.00 97.56 86 GLU A O 1
ATOM 714 N N . THR A 1 87 ? -1.659 -5.768 -13.015 1.00 97.81 87 THR A N 1
ATOM 715 C CA . THR A 1 87 ? -2.160 -4.857 -11.978 1.00 97.81 87 THR A CA 1
ATOM 716 C C . THR A 1 87 ? -2.583 -5.668 -10.764 1.00 97.81 87 THR A C 1
ATOM 718 O O . THR A 1 87 ? -3.438 -6.546 -10.872 1.00 97.81 87 THR A O 1
ATOM 721 N N . VAL A 1 88 ? -2.039 -5.332 -9.596 1.00 97.69 88 VAL A N 1
ATOM 722 C CA . VAL A 1 88 ? -2.388 -5.973 -8.325 1.00 97.69 88 VAL A CA 1
ATOM 723 C C . VAL A 1 88 ? -3.331 -5.076 -7.547 1.00 97.69 88 VAL A C 1
ATOM 725 O O . VAL A 1 88 ? -3.070 -3.885 -7.386 1.00 97.69 88 VAL A O 1
ATOM 728 N N . GLY A 1 89 ? -4.417 -5.661 -7.043 1.00 97.75 89 GLY A N 1
ATOM 729 C CA . GLY A 1 89 ? -5.349 -5.012 -6.128 1.00 97.75 89 GLY A CA 1
ATOM 730 C C . GLY A 1 89 ? -5.365 -5.707 -4.771 1.00 97.75 89 GLY A C 1
ATOM 731 O O . GLY A 1 89 ? -5.826 -6.846 -4.681 1.00 97.75 89 GLY A O 1
ATOM 732 N N . LEU A 1 90 ? -4.922 -5.020 -3.718 1.00 97.31 90 LEU A N 1
ATOM 733 C CA . LEU A 1 90 ? -4.970 -5.515 -2.338 1.00 97.31 90 LEU A CA 1
ATOM 734 C C . LEU A 1 90 ? -6.036 -4.760 -1.532 1.00 97.31 90 LEU A C 1
ATOM 736 O O . LEU A 1 90 ? -6.258 -3.578 -1.803 1.00 97.31 90 LEU A O 1
ATOM 740 N N . PRO A 1 91 ? -6.694 -5.394 -0.543 1.00 96.44 91 PRO A N 1
ATOM 741 C CA . PRO A 1 91 ? -7.560 -4.683 0.395 1.00 96.44 91 PRO A CA 1
ATOM 742 C C . PRO A 1 91 ? -6.826 -3.510 1.044 1.00 96.44 91 PRO A C 1
ATOM 744 O O . PRO A 1 91 ? -5.648 -3.627 1.378 1.00 96.44 91 PRO A O 1
ATOM 747 N N . CYS A 1 92 ? -7.514 -2.388 1.236 1.00 96.00 92 CYS A N 1
ATOM 748 C CA . CYS A 1 92 ? -6.942 -1.252 1.948 1.00 96.00 92 CYS A CA 1
ATOM 749 C C . CYS A 1 92 ? -6.494 -1.675 3.355 1.00 96.00 92 CYS A C 1
ATOM 751 O O . CYS A 1 92 ? -7.205 -2.395 4.059 1.00 96.00 92 CYS A O 1
ATOM 753 N N . ALA A 1 93 ? -5.312 -1.211 3.762 1.00 95.56 93 ALA A N 1
ATOM 754 C CA . ALA A 1 93 ? -4.726 -1.524 5.058 1.00 95.56 93 ALA A CA 1
ATOM 755 C C . ALA A 1 93 ? -5.688 -1.222 6.219 1.00 95.56 93 ALA A C 1
ATOM 757 O O . ALA A 1 93 ? -6.168 -0.100 6.373 1.00 95.56 93 ALA A O 1
ATOM 758 N N . ASN A 1 94 ? -5.909 -2.213 7.082 1.00 94.88 94 ASN A N 1
ATOM 759 C CA . ASN A 1 94 ? -6.716 -2.068 8.296 1.00 94.88 94 ASN A CA 1
ATOM 760 C C . ASN A 1 94 ? -5.944 -1.425 9.467 1.00 94.88 94 ASN A C 1
ATOM 762 O O . ASN A 1 94 ? -6.488 -1.289 10.557 1.00 94.88 94 ASN A O 1
ATOM 766 N N . TYR A 1 95 ? -4.684 -1.051 9.237 1.00 93.31 95 TYR A N 1
ATOM 767 C CA . TYR A 1 95 ? -3.765 -0.460 10.208 1.00 93.31 95 TYR A CA 1
ATOM 768 C C . TYR A 1 95 ? -3.395 0.994 9.872 1.00 93.31 95 TYR A C 1
ATOM 770 O O . TYR A 1 95 ? -2.461 1.546 10.451 1.00 93.31 95 TYR A O 1
ATOM 778 N N . VAL A 1 96 ? -4.093 1.618 8.919 1.00 94.19 96 VAL A N 1
ATOM 779 C CA . VAL A 1 96 ? -3.901 3.023 8.538 1.00 94.19 96 VAL A CA 1
ATOM 780 C C . VAL A 1 96 ? -5.145 3.806 8.909 1.00 94.19 96 VAL A C 1
ATOM 782 O O . VAL A 1 96 ? -6.235 3.519 8.427 1.00 94.19 96 VAL A O 1
ATOM 785 N N . ASN A 1 97 ? -4.984 4.806 9.765 1.00 90.94 97 ASN A N 1
ATOM 786 C CA . ASN A 1 97 ? -6.078 5.636 10.233 1.00 90.94 97 ASN A CA 1
ATOM 787 C C . ASN A 1 97 ? -6.857 6.245 9.056 1.00 90.94 97 ASN A C 1
ATOM 789 O O . ASN A 1 97 ? -6.269 6.763 8.105 1.00 90.94 97 ASN A O 1
ATOM 793 N N . LYS A 1 98 ? -8.189 6.201 9.154 1.00 88.56 98 LYS A N 1
ATOM 794 C CA . LYS A 1 98 ? -9.156 6.653 8.140 1.00 88.56 98 LYS A CA 1
ATOM 795 C C . LYS A 1 98 ? -9.136 5.892 6.810 1.00 88.56 98 LYS A C 1
ATOM 797 O O . LYS A 1 98 ? -9.819 6.316 5.884 1.00 88.56 98 LYS A O 1
ATOM 802 N N . PHE A 1 99 ? -8.418 4.776 6.686 1.00 92.62 99 PHE A N 1
ATOM 803 C CA . PHE A 1 99 ? -8.610 3.912 5.522 1.00 92.62 99 PHE A CA 1
ATOM 804 C C . PHE A 1 99 ? -9.952 3.194 5.605 1.00 92.62 99 PHE A C 1
ATOM 806 O O . PHE A 1 99 ? -10.316 2.658 6.652 1.00 92.62 99 PHE A O 1
ATOM 813 N N . ASN A 1 100 ? -10.670 3.149 4.487 1.00 90.44 100 ASN A N 1
ATOM 814 C CA . ASN A 1 100 ? -11.839 2.303 4.330 1.00 90.44 100 ASN A CA 1
ATOM 815 C C . ASN A 1 100 ? -11.403 0.881 3.950 1.00 90.44 100 ASN A C 1
ATOM 817 O O . ASN A 1 100 ? -10.972 0.626 2.824 1.00 90.44 100 ASN A O 1
ATOM 821 N N . LYS A 1 101 ? -11.537 -0.051 4.898 1.00 89.62 101 LYS A N 1
ATOM 822 C CA . LYS A 1 101 ? -11.065 -1.442 4.765 1.00 89.62 101 LYS A CA 1
ATOM 823 C C . LYS A 1 101 ? -11.851 -2.294 3.757 1.00 89.62 101 LYS A C 1
ATOM 825 O O . LYS A 1 101 ? -11.398 -3.385 3.422 1.00 89.62 101 LYS A O 1
ATOM 830 N N . LYS A 1 102 ? -13.022 -1.837 3.300 1.00 89.50 102 LYS A N 1
ATOM 831 C CA . LYS A 1 102 ? -13.831 -2.552 2.296 1.00 89.50 102 LYS A CA 1
ATOM 832 C C . LYS A 1 102 ? -13.337 -2.318 0.864 1.00 89.50 102 LYS A C 1
ATOM 834 O O . LYS A 1 102 ? -13.599 -3.122 -0.030 1.00 89.50 102 LYS A O 1
ATOM 839 N N . HIS A 1 103 ? -12.585 -1.246 0.640 1.00 93.38 103 HIS A N 1
ATOM 840 C CA . HIS A 1 103 ? -12.029 -0.928 -0.666 1.00 93.38 103 HIS A CA 1
ATOM 841 C C . HIS A 1 103 ? -10.668 -1.594 -0.906 1.00 93.38 103 HIS A C 1
ATOM 843 O O . HIS A 1 103 ? -10.108 -2.281 -0.048 1.00 93.38 103 HIS A O 1
ATOM 849 N N . LYS A 1 104 ? -10.132 -1.399 -2.115 1.00 96.75 104 LYS A N 1
ATOM 850 C CA . LYS A 1 104 ? -8.819 -1.896 -2.531 1.00 96.75 104 LYS A CA 1
ATOM 851 C C . LYS A 1 104 ? -7.916 -0.759 -2.996 1.00 96.75 104 LYS A C 1
ATOM 853 O O . LYS A 1 104 ? -8.382 0.195 -3.623 1.00 96.75 104 LYS A O 1
ATOM 858 N N . ALA A 1 105 ? -6.627 -0.902 -2.719 1.00 97.69 105 ALA A N 1
ATOM 859 C CA . ALA A 1 105 ? -5.562 -0.133 -3.344 1.00 97.69 105 ALA A CA 1
ATOM 860 C C . ALA A 1 105 ? -5.013 -0.908 -4.545 1.00 97.69 105 ALA A C 1
ATOM 862 O O . ALA A 1 105 ? -5.005 -2.140 -4.535 1.00 97.69 105 ALA A O 1
ATOM 863 N N . TYR A 1 106 ? -4.522 -0.191 -5.555 1.00 98.06 106 TYR A N 1
ATOM 864 C CA . TYR A 1 106 ? -4.009 -0.798 -6.783 1.00 98.06 106 TYR A CA 1
ATOM 865 C C . TYR A 1 106 ? -2.610 -0.301 -7.128 1.00 98.06 106 TYR A C 1
ATOM 867 O O . TYR A 1 106 ? -2.313 0.885 -6.983 1.00 98.06 106 TYR A O 1
ATOM 875 N N . ILE A 1 107 ? -1.772 -1.185 -7.656 1.00 97.69 107 ILE A N 1
ATOM 876 C CA . ILE A 1 107 ? -0.466 -0.849 -8.228 1.00 97.69 107 ILE A CA 1
ATOM 877 C C . ILE A 1 107 ? -0.278 -1.624 -9.532 1.00 97.69 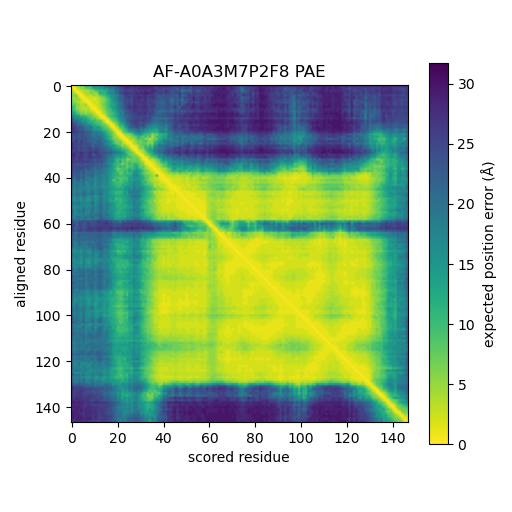107 ILE A C 1
ATOM 879 O O . ILE A 1 107 ? -0.807 -2.725 -9.685 1.00 97.69 107 ILE A O 1
ATOM 883 N N . HIS A 1 108 ? 0.468 -1.057 -10.474 1.00 97.94 108 HIS A N 1
ATOM 884 C CA . HIS A 1 108 ? 0.754 -1.694 -11.752 1.00 97.94 108 HIS A CA 1
ATOM 885 C C . HIS A 1 108 ? 2.251 -1.965 -11.883 1.00 97.94 108 HIS A C 1
ATOM 887 O O . HIS A 1 108 ? 3.076 -1.099 -11.568 1.00 97.94 108 HIS A O 1
ATOM 893 N N . CYS A 1 109 ? 2.602 -3.164 -12.336 1.00 97.38 109 CYS A N 1
ATOM 894 C CA . CYS A 1 109 ? 3.963 -3.501 -12.716 1.00 97.38 109 CYS A CA 1
ATOM 895 C C . CYS A 1 109 ? 4.140 -3.224 -14.206 1.00 97.38 109 CYS A C 1
ATOM 897 O O . CYS A 1 109 ? 3.420 -3.781 -15.030 1.00 97.38 109 CYS A O 1
ATOM 899 N N . ARG A 1 110 ? 5.099 -2.375 -14.572 1.00 96.31 110 ARG A N 1
ATOM 900 C CA . ARG A 1 110 ? 5.391 -2.051 -15.975 1.00 96.31 110 ARG A CA 1
ATOM 901 C C . ARG A 1 110 ? 6.837 -2.366 -16.316 1.00 96.31 110 ARG A C 1
ATOM 903 O O . ARG A 1 110 ? 7.707 -2.336 -15.450 1.00 96.31 110 ARG A O 1
ATOM 910 N N . TYR A 1 111 ? 7.113 -2.577 -17.595 1.00 96.00 111 TYR A N 1
ATOM 911 C CA . TYR A 1 111 ? 8.485 -2.628 -18.080 1.00 96.00 111 TYR A CA 1
ATOM 912 C C . TYR A 1 111 ? 9.022 -1.215 -18.324 1.00 96.00 111 TYR A C 1
ATOM 914 O O . TYR A 1 111 ? 8.395 -0.410 -19.016 1.00 96.00 111 TYR A O 1
ATOM 922 N N . ASN A 1 112 ? 10.183 -0.902 -17.749 1.00 94.75 112 ASN A N 1
ATOM 923 C CA . ASN A 1 112 ? 10.887 0.348 -17.995 1.00 94.75 112 ASN A CA 1
ATOM 924 C C . ASN A 1 112 ? 12.009 0.100 -19.012 1.00 94.75 112 ASN A C 1
ATOM 926 O O . ASN A 1 112 ? 13.051 -0.454 -18.666 1.00 94.75 112 ASN A O 1
ATOM 930 N N . SER A 1 113 ? 11.805 0.546 -20.256 1.00 93.50 113 SER A N 1
ATOM 931 C CA . SER A 1 113 ? 12.762 0.365 -21.356 1.00 93.50 113 SER A CA 1
ATOM 932 C C . SER A 1 113 ? 14.102 1.054 -21.109 1.00 93.50 113 SER A C 1
ATOM 934 O O . SER A 1 113 ? 15.139 0.542 -21.512 1.00 93.50 113 SER A O 1
ATOM 936 N N . THR A 1 114 ? 14.101 2.197 -20.420 1.00 94.38 114 THR A N 1
ATOM 937 C CA . THR A 1 114 ? 15.322 2.957 -20.118 1.00 94.38 114 THR A CA 1
ATOM 938 C C . THR A 1 114 ? 16.183 2.247 -19.076 1.00 94.38 114 THR A C 1
ATOM 940 O O . THR A 1 114 ? 17.406 2.287 -19.155 1.00 94.38 114 THR A O 1
ATOM 943 N N . LEU A 1 115 ? 15.553 1.591 -18.097 1.00 90.56 115 LEU A N 1
ATOM 944 C CA . LEU A 1 115 ? 16.244 0.818 -17.061 1.00 90.56 115 LEU A CA 1
ATOM 945 C C . LEU A 1 115 ? 16.416 -0.662 -17.428 1.00 90.56 115 LEU A C 1
ATOM 947 O O . LEU A 1 115 ? 17.011 -1.402 -16.647 1.00 90.56 115 LEU A O 1
ATOM 951 N N . ASN A 1 116 ? 15.881 -1.084 -18.580 1.00 92.06 116 ASN A N 1
ATOM 952 C CA . ASN A 1 116 ? 15.861 -2.466 -19.054 1.00 92.06 116 ASN A CA 1
ATOM 953 C C . ASN A 1 116 ? 15.389 -3.462 -17.971 1.00 92.06 116 ASN A C 1
ATOM 955 O O . ASN A 1 116 ? 15.997 -4.512 -17.774 1.00 92.06 116 ASN A O 1
ATOM 959 N N . ARG A 1 117 ? 14.349 -3.100 -17.206 1.00 92.94 117 ARG A N 1
ATOM 960 C CA . ARG A 1 117 ? 13.824 -3.927 -16.104 1.00 92.94 117 ARG A CA 1
ATOM 961 C C . ARG A 1 117 ? 12.373 -3.602 -15.761 1.00 92.94 117 ARG A C 1
ATOM 963 O O . ARG A 1 117 ? 11.887 -2.508 -16.060 1.00 92.94 117 ARG A O 1
ATOM 970 N N . ALA A 1 118 ? 11.718 -4.512 -15.050 1.00 93.75 118 ALA A N 1
ATOM 971 C CA . ALA A 1 118 ? 10.423 -4.263 -14.430 1.00 93.75 118 ALA A CA 1
ATOM 972 C C . ALA A 1 118 ? 10.486 -3.183 -13.324 1.00 93.75 118 ALA A C 1
ATOM 974 O O . ALA A 1 118 ? 11.439 -3.092 -12.542 1.00 93.75 118 ALA A O 1
ATOM 975 N N . GLU A 1 119 ? 9.457 -2.340 -13.255 1.00 93.44 119 GLU A N 1
ATOM 976 C CA . GLU A 1 119 ? 9.320 -1.256 -12.285 1.00 93.44 119 GLU A CA 1
ATOM 977 C C . GLU A 1 119 ? 7.855 -1.070 -11.864 1.00 93.44 119 GLU A C 1
ATOM 979 O O . GLU A 1 119 ? 6.933 -1.074 -12.680 1.00 93.44 119 GLU A O 1
ATOM 984 N N . TRP A 1 120 ? 7.646 -0.821 -10.573 1.00 95.69 120 TRP A N 1
ATOM 985 C CA . TRP A 1 120 ? 6.348 -0.433 -10.034 1.00 95.69 120 TRP A CA 1
ATOM 986 C C . TRP A 1 120 ? 5.934 0.989 -10.411 1.00 95.69 120 TRP A C 1
ATOM 988 O O . TRP A 1 120 ? 6.701 1.937 -10.232 1.00 95.69 120 TRP A O 1
ATOM 998 N N . THR A 1 121 ? 4.667 1.175 -10.779 1.00 96.06 121 THR A N 1
ATOM 999 C CA . THR A 1 121 ? 4.055 2.508 -10.848 1.00 96.06 121 THR A CA 1
ATOM 1000 C C . THR A 1 121 ? 3.795 3.095 -9.454 1.00 96.06 121 THR A C 1
ATOM 1002 O O . THR A 1 121 ? 4.054 2.486 -8.410 1.00 96.06 121 THR A O 1
ATOM 1005 N N . LYS A 1 122 ? 3.249 4.318 -9.424 1.00 95.12 122 LYS A N 1
ATOM 1006 C CA . LYS A 1 122 ? 2.677 4.897 -8.207 1.00 95.12 122 LYS A CA 1
ATOM 1007 C C . LYS A 1 122 ? 1.432 4.108 -7.795 1.00 95.12 122 LYS A C 1
ATOM 1009 O O . LYS A 1 122 ? 0.564 3.849 -8.628 1.00 95.12 122 LYS A O 1
ATOM 1014 N N . THR A 1 123 ? 1.344 3.782 -6.512 1.00 97.38 123 THR A N 1
ATOM 1015 C CA . THR A 1 123 ? 0.174 3.147 -5.909 1.00 97.38 123 THR A CA 1
ATOM 1016 C C . THR A 1 123 ? -1.033 4.085 -5.914 1.00 97.38 123 THR A C 1
ATOM 1018 O O . THR A 1 123 ? -0.919 5.274 -5.599 1.00 97.38 123 THR A O 1
ATOM 1021 N N . ASN A 1 124 ? -2.203 3.546 -6.236 1.00 97.06 124 ASN A N 1
ATOM 1022 C CA . ASN A 1 124 ? -3.480 4.235 -6.188 1.00 97.06 124 ASN A CA 1
ATOM 1023 C C . ASN A 1 124 ? -4.251 3.852 -4.914 1.00 97.06 124 ASN A C 1
ATOM 1025 O O . ASN A 1 124 ? -4.816 2.764 -4.825 1.00 97.06 124 ASN A O 1
ATOM 1029 N N . TYR A 1 125 ? -4.302 4.787 -3.963 1.00 95.75 125 TYR A N 1
ATOM 1030 C CA . TYR A 1 125 ? -5.054 4.689 -2.705 1.00 95.75 125 TYR A CA 1
ATOM 1031 C C . TYR A 1 125 ? -6.387 5.455 -2.725 1.00 95.75 125 TYR A C 1
ATOM 1033 O O . TYR A 1 125 ? -7.012 5.608 -1.680 1.00 95.75 125 TYR A O 1
ATOM 1041 N N . SER A 1 126 ? -6.835 5.962 -3.880 1.00 92.44 126 SER A N 1
ATOM 1042 C CA . SER A 1 126 ? -8.000 6.863 -3.962 1.00 92.44 126 SER A CA 1
ATOM 1043 C C . SER A 1 126 ? -9.253 6.288 -3.297 1.00 92.44 126 SER A C 1
ATOM 1045 O O . SER A 1 126 ? -9.889 6.974 -2.505 1.00 92.44 126 SER A O 1
ATOM 1047 N N . LYS A 1 127 ? -9.556 5.009 -3.541 1.00 91.69 127 LYS A N 1
ATOM 1048 C CA . LYS A 1 127 ? -10.685 4.309 -2.915 1.00 91.69 127 LYS A CA 1
ATOM 1049 C C . LYS A 1 127 ? -10.461 3.991 -1.435 1.00 91.69 127 LYS A C 1
ATOM 1051 O O . LYS A 1 127 ? -11.418 3.851 -0.701 1.00 91.69 127 LYS A O 1
ATOM 1056 N N . CYS A 1 128 ? -9.230 3.942 -0.936 1.00 91.56 128 CYS A N 1
ATOM 1057 C CA . CYS A 1 128 ? -9.011 3.772 0.505 1.00 91.56 128 CYS A CA 1
ATOM 1058 C C . CYS A 1 128 ? -9.400 5.015 1.309 1.00 91.56 128 CYS A C 1
ATOM 1060 O O . CYS A 1 128 ? -9.639 4.911 2.505 1.00 91.56 128 CYS A O 1
ATOM 1062 N N . LEU A 1 129 ? -9.476 6.177 0.659 1.00 88.00 129 LEU A N 1
ATOM 1063 C CA . LEU A 1 129 ? -9.836 7.449 1.279 1.00 88.00 129 LEU A CA 1
ATOM 1064 C C . LEU A 1 129 ? -11.318 7.808 1.079 1.00 88.00 129 LEU A C 1
ATOM 1066 O O . LEU A 1 129 ? -11.731 8.901 1.463 1.00 88.00 129 LEU A O 1
ATOM 1070 N N . THR A 1 130 ? -12.119 6.922 0.469 1.00 82.50 130 THR A N 1
ATOM 1071 C CA . THR A 1 130 ? -13.552 7.158 0.267 1.00 82.50 130 THR A CA 1
ATOM 1072 C C . THR A 1 130 ? -14.375 6.675 1.455 1.00 82.50 130 THR A C 1
ATOM 1074 O O . THR A 1 130 ? -14.249 5.544 1.923 1.00 82.50 130 THR A O 1
ATOM 1077 N N . TYR A 1 131 ? -15.274 7.547 1.903 1.00 68.50 131 TYR A N 1
ATOM 1078 C CA . TYR A 1 131 ? -16.215 7.304 2.997 1.00 68.50 131 TYR A CA 1
ATOM 1079 C C . TYR A 1 131 ? -17.514 6.616 2.534 1.00 68.50 131 TYR A C 1
ATOM 1081 O O . TYR A 1 131 ? -18.357 6.269 3.355 1.00 68.50 131 TYR A O 1
ATOM 1089 N N . GLU A 1 132 ? -17.677 6.433 1.221 1.00 56.47 132 GLU A N 1
ATOM 1090 C CA . GLU A 1 132 ? -18.944 6.125 0.547 1.00 56.47 132 GLU A CA 1
ATOM 1091 C C . GLU A 1 132 ? -19.308 4.638 0.522 1.00 56.47 132 GLU A C 1
ATOM 1093 O O . GLU A 1 132 ? -19.657 4.089 -0.519 1.00 56.47 132 GLU A O 1
ATOM 1098 N N . GLU A 1 133 ? -19.286 3.975 1.672 1.00 55.56 133 GLU A N 1
ATOM 1099 C CA . GLU A 1 133 ? -20.051 2.736 1.817 1.00 55.56 133 GLU A CA 1
ATOM 1100 C C . GLU A 1 133 ? -21.006 2.881 2.991 1.00 55.56 133 GLU A C 1
ATOM 1102 O O . GLU A 1 133 ? -20.714 2.563 4.143 1.00 55.56 133 GLU A O 1
ATOM 1107 N N . THR A 1 134 ? -22.166 3.439 2.656 1.00 49.84 134 THR A N 1
ATOM 1108 C CA . THR A 1 134 ? -23.349 3.492 3.500 1.00 49.84 134 THR A CA 1
ATOM 1109 C C . THR A 1 134 ? -23.986 2.104 3.516 1.00 49.84 134 THR A C 1
ATOM 1111 O O . THR A 1 134 ? -24.629 1.707 2.544 1.00 49.84 134 THR A O 1
ATOM 1114 N N . ASP A 1 135 ? -23.820 1.348 4.597 1.00 51.94 135 ASP A N 1
ATOM 1115 C CA . ASP A 1 135 ? -24.694 0.195 4.821 1.00 51.94 135 ASP A CA 1
ATOM 1116 C C . ASP A 1 135 ? -26.090 0.735 5.168 1.00 51.94 135 ASP A C 1
ATOM 1118 O O . ASP A 1 135 ? -26.251 1.496 6.120 1.00 51.94 135 ASP A O 1
ATOM 1122 N N . PHE A 1 136 ? -27.097 0.392 4.364 1.00 50.44 136 PHE A N 1
ATOM 1123 C CA . PHE A 1 136 ? -28.476 0.818 4.588 1.00 50.44 136 PHE A CA 1
ATOM 1124 C C . PHE A 1 136 ? -29.076 -0.008 5.729 1.00 50.44 136 PHE A C 1
ATOM 1126 O O . PHE A 1 136 ? -29.543 -1.128 5.524 1.00 50.44 136 PHE A O 1
ATOM 1133 N N . CYS A 1 137 ? -29.043 0.508 6.955 1.00 51.88 137 CYS A N 1
ATOM 1134 C CA . CYS A 1 137 ? -29.763 -0.115 8.061 1.00 51.88 137 CYS A CA 1
ATOM 1135 C C . CYS A 1 137 ? -31.181 0.465 8.133 1.00 51.88 137 CYS A C 1
ATOM 1137 O O . CYS A 1 137 ? -31.351 1.626 8.496 1.00 51.88 137 CYS A O 1
ATOM 1139 N N . ASN A 1 138 ? -32.203 -0.348 7.840 1.00 49.53 138 ASN A N 1
ATOM 1140 C CA . ASN A 1 138 ? -33.582 0.001 8.188 1.00 49.53 138 ASN A CA 1
ATOM 1141 C C . ASN A 1 138 ? -33.697 0.192 9.712 1.00 49.53 138 ASN A C 1
ATOM 1143 O O . ASN A 1 138 ? -32.976 -0.440 10.495 1.00 49.53 138 ASN A O 1
ATOM 1147 N N . THR A 1 139 ? -34.614 1.070 10.123 1.00 48.12 139 THR A N 1
ATOM 1148 C CA . THR A 1 139 ? -34.791 1.627 11.481 1.00 48.12 139 THR A CA 1
ATOM 1149 C C . THR A 1 139 ? -34.902 0.606 12.623 1.00 48.12 139 THR A C 1
ATOM 1151 O O . THR A 1 139 ? -34.781 0.982 13.785 1.00 48.12 139 THR A O 1
ATOM 1154 N N . THR A 1 140 ? -35.068 -0.687 12.338 1.00 49.22 140 THR A N 1
ATOM 1155 C CA . THR A 1 140 ? -35.155 -1.759 13.342 1.00 49.22 140 THR A CA 1
ATOM 1156 C C . THR A 1 140 ? -33.792 -2.301 13.803 1.00 49.22 140 THR A C 1
ATOM 1158 O O . THR A 1 140 ? -33.708 -2.888 14.876 1.00 49.22 140 THR A O 1
ATOM 1161 N N . THR A 1 141 ? -32.713 -2.100 13.033 1.00 46.44 141 THR A N 1
ATOM 1162 C CA . THR A 1 141 ? -31.402 -2.745 13.293 1.00 46.44 141 THR A CA 1
ATOM 1163 C C . THR A 1 141 ? -30.349 -1.869 13.979 1.00 46.44 141 THR A C 1
ATOM 1165 O O . THR A 1 141 ? -29.430 -2.403 14.591 1.00 46.44 141 THR A O 1
ATOM 1168 N N . CYS A 1 142 ? -30.456 -0.536 13.940 1.00 42.97 142 CYS A N 1
ATOM 1169 C CA . CYS A 1 142 ? -29.447 0.331 14.574 1.00 42.97 142 CYS A CA 1
ATOM 1170 C C . CYS A 1 142 ? -29.576 0.439 16.098 1.00 42.97 142 CYS A C 1
ATOM 1172 O O . CYS A 1 142 ? -28.591 0.740 16.765 1.00 42.97 142 CYS A O 1
ATOM 1174 N N . SER A 1 143 ? -30.754 0.160 16.648 1.00 43.31 143 SER A N 1
ATOM 1175 C CA . SER A 1 143 ? -31.026 0.245 18.086 1.00 43.31 143 SER A CA 1
ATOM 1176 C C . SER A 1 143 ? -30.485 -0.948 18.887 1.00 43.31 143 SER A C 1
ATOM 1178 O O . SER A 1 143 ? -30.549 -0.923 20.109 1.00 43.31 143 SER A O 1
ATOM 1180 N N . LEU A 1 144 ? -29.983 -1.999 18.221 1.00 43.75 144 LEU A N 1
ATOM 1181 C CA . LEU A 1 144 ? -29.607 -3.271 18.856 1.00 43.75 144 LEU A CA 1
ATOM 1182 C C . LEU A 1 144 ? -28.094 -3.478 19.046 1.00 43.75 144 LEU A C 1
ATOM 1184 O O . LEU A 1 144 ? -27.709 -4.464 19.659 1.00 43.75 144 LEU A O 1
ATOM 1188 N N . GLU A 1 145 ? -27.236 -2.564 18.581 1.00 41.66 145 GLU A N 1
ATOM 1189 C CA . GLU A 1 145 ? -25.775 -2.638 18.809 1.00 41.66 145 GLU A CA 1
ATOM 1190 C C . GLU A 1 145 ? -25.262 -1.632 19.860 1.00 41.66 145 GLU A C 1
ATOM 1192 O O . GLU A 1 145 ? -24.060 -1.411 19.975 1.00 41.66 145 GLU A O 1
ATOM 1197 N N . LEU A 1 146 ? -26.163 -1.004 20.626 1.00 40.00 146 LEU A N 1
ATOM 1198 C CA . LEU A 1 146 ? -25.818 -0.103 21.739 1.00 40.00 146 LEU A CA 1
ATOM 1199 C C . LEU A 1 146 ? -25.909 -0.767 23.127 1.00 40.00 146 LEU A C 1
ATOM 1201 O O . LEU A 1 146 ? -25.916 -0.049 24.124 1.00 40.00 146 LEU A O 1
ATOM 1205 N N . ASN A 1 147 ? -25.954 -2.102 23.196 1.00 33.53 147 ASN A N 1
ATOM 1206 C CA . ASN A 1 147 ? -25.817 -2.852 24.449 1.00 33.53 147 ASN A CA 1
ATOM 1207 C C . ASN A 1 147 ? -24.536 -3.682 24.459 1.00 33.53 147 ASN A C 1
ATOM 1209 O O . ASN A 1 147 ? -24.365 -4.485 23.516 1.00 33.53 147 ASN A O 1
#

Solvent-accessible surface area (backbone atoms only — not comparable to full-atom values): 8879 Å² total; per-residue (Å²): 131,76,66,63,60,57,55,53,59,62,50,74,78,52,81,89,78,84,92,80,69,70,49,73,47,74,46,89,85,71,84,46,54,44,43,36,59,69,59,49,27,85,59,54,78,71,56,36,56,52,45,51,53,56,53,52,71,70,56,72,73,92,70,86,53,60,70,28,18,53,54,39,74,76,92,81,54,70,44,71,66,40,48,51,75,39,73,52,74,45,67,23,54,75,61,39,63,56,20,14,43,88,32,46,26,37,37,38,21,34,71,36,79,92,74,72,29,34,37,71,55,79,69,43,53,70,50,15,68,47,74,86,54,67,54,84,42,60,81,83,59,70,77,69,75,81,118

Nearest PDB structures (foldseek):
  3c4m-assembly1_A  TM=7.568E-01  e=2.025E-05  Escherichia coli
  3n7s-assembly1_A  TM=7.739E-01  e=1.566E-03  Homo sapiens
  3n7p-assembly1_A  TM=7.214E-01  e=1.863E-03  Homo sapiens
  6umg-assembly1_C  TM=6.265E-01  e=8.274E-04  Homo sapiens
  6pgq-assembly1_A  TM=5.894E-01  e=7.808E-04  Escherichia coli

Secondary structure (DSSP, 8-state):
--SHHHHHHHHHS---------EEEEETTTTEEEEE---B----HHHHHHHHHHHHHH-------TTEEPPEE-SS-EEPPEETT-EEEEEPPTTSTT-BTTSEEEEEEEEETTTTEEEE---B-GGGG---------TTTGGGS--

=== Feature glossary ===
Key to the feature types in this record:

Secondary structure (8-state, DSSP). Secondary structure is the local, repeating backbone conformation. DSSP classifies it into eight states by reading the hydrogen-bond network: three helix types (H, G, I), two β types (E, B), two non-regular types (T, S), and unstructured coil (-).

Backbone torsions (φ/ψ). Backbone dihedral angles. Every residue except chain termini has a φ (preceding-C → N → Cα → C) and a ψ (N → Cα → C → next-N). They are reported in degrees following the IUPAC sign convention. Secondary structure is essentially a statement about which (φ, ψ) basin each residue occupies.

Predicted aligned error. Predicted Aligned Error (PAE) is an AlphaFold confidence matrix: entry (i, j) is the expected error in the position of residue j, in ångströms, when the prediction is superimposed on the true structure at residue i. Low PAE within a block of residues means that block is internally rigid and well-predicted; high PAE between two blocks means their relative placement is uncertain even if each block individually is confident.

B-factor. B-factor (Debye–Waller factor) reflects atomic displacement in the crystal lattice. It is an experimental observable (units Å²), not a prediction; low values mean the atom is pinned down, high values mean it moves or is heterogeneous across the crystal.

Secondary structure (3-state, P-SEA). Three-state secondary structure (P-SEA) collapses the eight DSSP classes into helix (a), strand (b), and coil (c). P-SEA assigns these from Cα geometry alone — distances and angles — without requiring backbone oxygens, so it works on any Cα trace.

Sequence. Primary structure: the covalent order of the twenty standard amino acids along the backbone. Two proteins with the same sequence will (almost always) fold to the same structure; two with 30% identity often share a fold but not the details.

pLDDT. pLDDT is the predicted lDDT-Cα score: AlphaFold's confidence that the local environment of each residue (all inter-atomic distances within 15 Å) is correctly placed. It is a per-residue number between 0 and 100, with higher meaning more reliable.

InterPro / GO / CATH / organism. Functional annotations link the protein to curated databases. InterPro entries identify conserved domains and families by matching the sequence against member-database signatures (Pfam, PROSITE, CDD, …). Gene Ontology (GO) terms describe molecular function, biological process, and cellular component in a controlled vocabulary. CATH places the structure in a hierarchical fold classification (Class/Architecture/Topology/Homologous-superfamily). The organism is the source species.

Contact-map, Ramachandran, and PAE plots. Three diagnostic plots accompany the record. The Cα contact map visualizes the tertiary structure as a 2D adjacency matrix (8 Å cutoff, sequence-local contacts suppressed). The Ramachandran plot shows the distribution of backbone (φ, ψ) torsions, with points in the α and β basins reflecting secondary structure content. The PAE plot shows AlphaFold's inter-residue confidence as a color matrix.

mmCIF coordinates. The mmCIF table is the protein's shape written out atom by atom. For each backbone N, Cα, C, and carbonyl O, it records an (x, y, z) coordinate triple in Å plus the residue type, chain letter, and residue number.

Radius of gyration, Cα contacts, bounding box. Three whole-structure scalars: the radius of gyration (RMS distance of Cα from centroid, in Å), the count of Cα–Cα contacts (pairs closer than 8 Å and separated by more than four residues in sequence — i.e. tertiary, not local, contacts), and the bounding-box dimensions. Together they distinguish compact globular folds from extended fibres or disordered chains.

Foldseek 3Di. The Foldseek 3Di string encodes local tertiary geometry as a 20-letter alphabet — one character per residue — derived from the relative positions of nearby Cα atoms. Unlike the amino-acid sequence, 3Di is a direct function of the 3D structure, so two proteins with the same fold have similar 3Di strings even at low sequence identity.

Rendered structure images. Six rendered views show the 3D structure from the faces of a cube — i.e. along ±x, ±y, ±z. Rendering representation is drawn randomly per protein from cartoon (secondary-structure ribbons), sticks (backbone bonds), or molecular surface; coloring is either N→C rainbow (blue at the N-terminus through red at the C-terminus) or one color per chain.

Nearest PDB structures. The Foldseek neighbor list gives the closest experimentally determined structures in the PDB, ranked by structural alignment. TM-score near 1 means near-identical fold; near 0.3 means only rough topology match. This is how one finds what a novel AlphaFold prediction most resembles in the solved-structure universe.

Solvent-accessible surface area. SASA measures how much of the protein is reachable by solvent. It is computed by rolling a water-sized probe over the atomic surface and summing the exposed area (Å²). Per-residue SASA distinguishes core (buried, low SASA) from surface (exposed, high SASA) residues; total SASA is a whole-molecule size measure.